Protein AF-A0A8J6YHM0-F1 (afdb_monomer)

Radius of gyration: 18.27 Å; Cα contacts (8 Å, |Δi|>4): 21; chains: 1; bounding box: 41×31×51 Å

Structure (mmCIF, N/CA/C/O backbone):
data_AF-A0A8J6YHM0-F1
#
_entry.id   AF-A0A8J6YHM0-F1
#
loop_
_atom_site.group_PDB
_atom_site.id
_atom_site.type_symbol
_atom_site.label_atom_id
_atom_site.label_alt_id
_atom_site.label_comp_id
_atom_site.label_asym_id
_atom_site.label_entity_id
_atom_site.label_seq_id
_atom_site.pdbx_PDB_ins_code
_atom_site.Cartn_x
_atom_site.Cartn_y
_atom_site.Cartn_z
_atom_site.occupancy
_atom_site.B_iso_or_equiv
_atom_site.auth_seq_id
_atom_site.auth_comp_id
_atom_site.auth_asym_id
_atom_site.auth_atom_id
_atom_site.pdbx_PDB_model_num
ATOM 1 N N . MET A 1 1 ? 18.258 4.981 -10.350 1.00 61.09 1 MET A N 1
ATOM 2 C CA . MET A 1 1 ? 17.495 5.820 -9.394 1.00 61.09 1 MET A CA 1
ATOM 3 C C . MET A 1 1 ? 15.999 5.502 -9.336 1.00 61.09 1 MET A C 1
ATOM 5 O O . MET A 1 1 ? 15.490 5.365 -8.237 1.00 61.09 1 MET A O 1
ATOM 9 N N . LYS A 1 2 ? 15.278 5.325 -10.456 1.00 75.44 2 LYS A N 1
ATOM 10 C CA . LYS A 1 2 ? 13.808 5.125 -10.438 1.00 75.44 2 LYS A CA 1
ATOM 11 C C . LYS A 1 2 ? 13.328 3.885 -9.657 1.00 75.44 2 LYS A C 1
ATOM 13 O O . LYS A 1 2 ? 12.297 3.936 -8.997 1.00 75.44 2 LYS A O 1
ATOM 18 N N . LEU A 1 3 ? 14.101 2.799 -9.697 1.00 80.00 3 LEU A N 1
ATOM 19 C CA . LEU A 1 3 ? 13.772 1.534 -9.035 1.00 80.00 3 LEU A CA 1
ATOM 20 C C . LEU A 1 3 ? 13.832 1.616 -7.502 1.00 80.00 3 LEU A C 1
ATOM 22 O O . LEU A 1 3 ? 12.930 1.139 -6.820 1.00 80.00 3 LEU A O 1
ATOM 26 N N . GLU A 1 4 ? 14.863 2.264 -6.956 1.00 84.94 4 GLU A N 1
ATOM 27 C CA . GLU A 1 4 ? 14.989 2.461 -5.507 1.00 84.94 4 GLU A CA 1
ATOM 28 C C . GLU A 1 4 ? 13.874 3.347 -4.957 1.00 84.94 4 GLU A C 1
ATOM 30 O O . GLU A 1 4 ? 13.311 3.042 -3.911 1.00 84.94 4 GLU A O 1
ATOM 35 N N . THR A 1 5 ? 13.481 4.398 -5.685 1.00 87.81 5 THR A N 1
ATOM 36 C CA . THR A 1 5 ? 12.357 5.253 -5.279 1.00 87.81 5 THR A CA 1
ATOM 37 C C . THR A 1 5 ? 11.049 4.463 -5.183 1.00 87.81 5 THR A C 1
ATOM 39 O O . THR A 1 5 ? 10.282 4.662 -4.240 1.00 87.81 5 THR A O 1
ATOM 42 N N . LEU A 1 6 ? 10.799 3.540 -6.120 1.00 86.00 6 LEU A N 1
ATOM 43 C CA . LEU A 1 6 ? 9.620 2.670 -6.090 1.00 86.00 6 LEU A CA 1
ATOM 44 C C . LEU A 1 6 ? 9.670 1.678 -4.924 1.00 86.00 6 LEU A C 1
ATOM 46 O O . LEU A 1 6 ? 8.663 1.512 -4.242 1.00 86.00 6 LEU A O 1
ATOM 50 N N . LYS A 1 7 ? 10.834 1.080 -4.643 1.00 85.00 7 LYS A N 1
ATOM 51 C CA . LYS A 1 7 ? 11.021 0.170 -3.499 1.00 85.00 7 LYS A CA 1
ATOM 52 C C . LYS A 1 7 ? 10.829 0.882 -2.157 1.00 85.00 7 LYS A C 1
ATOM 54 O O . LYS A 1 7 ? 10.120 0.370 -1.293 1.00 85.00 7 LYS A O 1
ATOM 59 N N . SER A 1 8 ? 11.376 2.087 -1.998 1.00 87.25 8 SER A N 1
ATOM 60 C CA . SER A 1 8 ? 11.157 2.912 -0.802 1.00 87.25 8 SER A CA 1
ATOM 61 C C . SER A 1 8 ? 9.684 3.275 -0.628 1.00 87.25 8 SER A C 1
ATOM 63 O O . SER A 1 8 ? 9.143 3.184 0.473 1.00 87.25 8 SER A O 1
ATOM 65 N N . ARG A 1 9 ? 9.006 3.628 -1.725 1.00 85.88 9 ARG A N 1
ATOM 66 C CA . ARG A 1 9 ? 7.571 3.921 -1.710 1.00 85.88 9 ARG A CA 1
ATOM 67 C C . ARG A 1 9 ? 6.747 2.686 -1.344 1.00 85.88 9 ARG A C 1
ATOM 69 O O . ARG A 1 9 ? 5.873 2.794 -0.493 1.00 85.88 9 ARG A O 1
ATOM 76 N N . LEU A 1 10 ? 7.052 1.522 -1.914 1.00 87.44 10 LEU A N 1
ATOM 77 C CA . LEU A 1 10 ? 6.405 0.251 -1.577 1.00 87.44 10 LEU A CA 1
ATOM 78 C C . LEU A 1 10 ? 6.527 -0.062 -0.079 1.00 87.44 10 LEU A C 1
ATOM 80 O O . LEU A 1 10 ? 5.543 -0.433 0.556 1.00 87.44 10 LEU A O 1
ATOM 84 N N . ASN A 1 11 ? 7.705 0.157 0.508 1.00 87.69 11 ASN A N 1
ATOM 85 C CA . ASN A 1 11 ? 7.935 -0.110 1.925 1.00 87.69 11 ASN A CA 1
ATOM 86 C C . ASN A 1 11 ? 7.067 0.776 2.843 1.00 87.69 11 ASN A C 1
ATOM 88 O O . ASN A 1 11 ? 6.507 0.284 3.822 1.00 87.69 11 ASN A O 1
ATOM 92 N N . LEU A 1 12 ? 6.865 2.050 2.478 1.00 85.69 12 LEU A N 1
ATOM 93 C CA . LEU A 1 12 ? 5.952 2.956 3.191 1.00 85.69 12 LEU A CA 1
ATOM 94 C C . LEU A 1 12 ? 4.501 2.451 3.169 1.00 85.69 12 LEU A C 1
ATOM 96 O O . LEU A 1 12 ? 3.829 2.474 4.201 1.00 85.69 12 LEU A O 1
ATOM 100 N N . TYR A 1 13 ? 4.017 1.967 2.018 1.00 85.12 13 TYR A N 1
ATOM 101 C CA . TYR A 1 13 ? 2.656 1.427 1.910 1.00 85.12 13 TYR A CA 1
ATOM 102 C C . TYR A 1 13 ? 2.488 0.102 2.665 1.00 85.12 13 TYR A C 1
ATOM 104 O O . TYR A 1 13 ? 1.455 -0.100 3.299 1.00 85.12 13 TYR A O 1
ATOM 112 N N . LEU A 1 14 ? 3.506 -0.763 2.681 1.00 84.69 14 LEU A N 1
ATOM 113 C CA . LEU A 1 14 ? 3.494 -1.993 3.483 1.00 84.69 14 LEU A CA 1
ATOM 114 C C . LEU A 1 14 ? 3.472 -1.701 4.988 1.00 84.69 14 LEU A C 1
ATOM 116 O O . LEU A 1 14 ? 2.804 -2.392 5.755 1.00 84.69 14 LEU A O 1
ATOM 120 N N . GLU A 1 15 ? 4.188 -0.671 5.439 1.00 83.12 15 GLU A N 1
ATOM 121 C CA . GLU A 1 15 ? 4.136 -0.244 6.838 1.00 83.12 15 GLU A CA 1
ATOM 122 C C . GLU A 1 15 ? 2.770 0.355 7.200 1.00 83.12 15 GLU A C 1
ATOM 124 O O . GLU A 1 15 ? 2.244 0.076 8.280 1.00 83.12 15 GLU A O 1
ATOM 129 N N . ALA A 1 16 ? 2.166 1.122 6.288 1.00 82.44 16 ALA A N 1
ATOM 130 C CA . ALA A 1 16 ? 0.806 1.623 6.446 1.00 82.44 16 ALA A CA 1
ATOM 131 C C . ALA A 1 16 ? -0.212 0.473 6.528 1.00 82.44 16 ALA A C 1
ATOM 133 O O . ALA A 1 16 ? -1.029 0.465 7.446 1.00 82.44 16 ALA A O 1
ATOM 134 N N . GLU A 1 17 ? -0.127 -0.534 5.651 1.00 82.25 17 GLU A N 1
ATOM 135 C CA . GLU A 1 17 ? -0.985 -1.726 5.707 1.00 82.25 17 GLU A CA 1
ATOM 136 C C . GLU A 1 17 ? -0.843 -2.449 7.053 1.00 82.25 17 GLU A C 1
ATOM 138 O O . GLU A 1 17 ? -1.845 -2.746 7.706 1.00 82.25 17 GLU A O 1
ATOM 143 N N . ARG A 1 18 ? 0.395 -2.652 7.528 1.00 81.81 18 ARG A N 1
ATOM 144 C CA . ARG A 1 18 ? 0.654 -3.251 8.847 1.00 81.81 18 ARG A CA 1
ATOM 145 C C . ARG A 1 18 ? 0.041 -2.442 9.985 1.00 81.81 18 ARG A C 1
ATOM 147 O O . ARG A 1 18 ? -0.539 -3.040 10.882 1.00 81.81 18 ARG A O 1
ATOM 154 N N . LYS A 1 19 ? 0.131 -1.108 9.963 1.00 78.06 19 LYS A N 1
ATOM 155 C CA . LY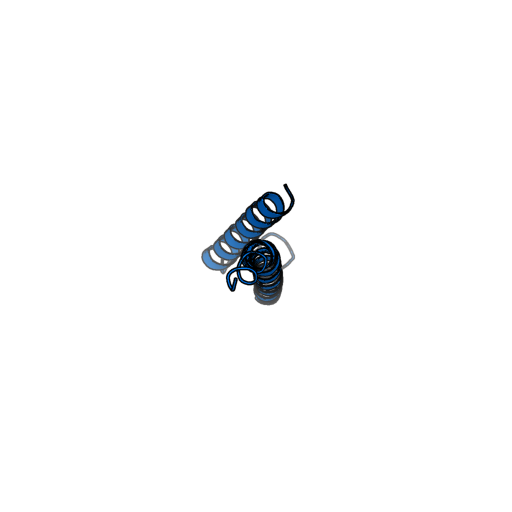S A 1 19 ? -0.484 -0.241 10.987 1.00 78.06 19 LYS A CA 1
ATOM 156 C C . LYS A 1 19 ? -2.010 -0.270 10.933 1.00 78.06 19 LYS A C 1
ATOM 158 O O . LYS A 1 19 ? -2.638 -0.265 11.984 1.00 78.06 19 LYS A O 1
ATOM 163 N N . ILE A 1 20 ? -2.603 -0.350 9.742 1.00 74.94 20 ILE A N 1
ATOM 164 C CA . ILE A 1 20 ? -4.057 -0.489 9.566 1.00 74.94 20 ILE A CA 1
ATOM 165 C C . ILE A 1 20 ? -4.534 -1.850 10.093 1.00 74.94 20 ILE A C 1
ATOM 167 O O . ILE A 1 20 ? -5.552 -1.922 10.776 1.00 74.94 20 ILE A O 1
ATOM 171 N N . LEU A 1 21 ? -3.789 -2.924 9.815 1.00 75.12 21 LEU A N 1
ATOM 172 C CA . LEU A 1 21 ? -4.098 -4.272 10.298 1.00 75.12 21 LEU A CA 1
ATOM 173 C C . LEU A 1 21 ? -3.885 -4.416 11.810 1.00 75.12 21 LEU A C 1
ATOM 175 O O . LEU A 1 21 ? -4.744 -4.964 12.495 1.00 75.12 21 LEU A O 1
ATOM 179 N N . ALA A 1 22 ? -2.775 -3.898 12.341 1.00 75.31 22 ALA A N 1
ATOM 180 C CA . ALA A 1 22 ? -2.481 -3.895 13.775 1.00 75.31 22 ALA A CA 1
ATOM 181 C C . ALA A 1 22 ? -3.417 -2.959 14.556 1.00 75.31 22 ALA A C 1
ATOM 183 O O . ALA A 1 22 ? -3.714 -3.195 15.723 1.00 75.31 22 ALA A O 1
ATOM 184 N N . GLY A 1 23 ? -3.892 -1.901 13.900 1.00 61.75 23 GLY A N 1
ATOM 185 C CA . GLY A 1 23 ? -4.791 -0.893 14.436 1.00 61.75 23 GLY A CA 1
ATOM 186 C C . GLY A 1 23 ? -6.234 -1.066 13.982 1.00 61.75 23 GLY A C 1
ATOM 187 O O . GLY A 1 23 ? -6.913 -0.049 13.855 1.00 61.75 23 GLY A O 1
ATOM 188 N N . GLN A 1 24 ? -6.725 -2.301 13.771 1.00 53.12 24 GLN A N 1
ATOM 189 C CA . GLN A 1 24 ? -8.110 -2.613 13.351 1.00 53.12 24 GLN A CA 1
ATOM 190 C C . GLN A 1 24 ? -9.225 -1.994 14.230 1.00 53.12 24 GLN A C 1
ATOM 192 O O . GLN A 1 24 ? -10.409 -2.224 13.996 1.00 53.12 24 GLN A O 1
ATOM 197 N N . SER A 1 25 ? -8.897 -1.167 15.224 1.00 46.78 25 SER A N 1
ATOM 198 C CA . SER A 1 25 ? -9.831 -0.311 15.952 1.00 46.78 25 SER A CA 1
ATOM 199 C C . SER A 1 25 ? -9.171 0.974 16.475 1.00 46.78 25 SER A C 1
ATOM 201 O O . SER A 1 25 ? -9.331 1.298 17.646 1.00 46.78 25 SER A O 1
ATOM 203 N N . TYR A 1 26 ? -8.406 1.727 15.676 1.00 41.22 26 TYR A N 1
ATOM 204 C CA . TYR A 1 26 ? -8.004 3.078 16.099 1.00 41.22 26 TYR A CA 1
ATOM 205 C C . TYR A 1 26 ? -8.634 4.151 15.213 1.00 41.22 26 TYR A C 1
ATOM 207 O O . TYR A 1 26 ? -8.196 4.417 14.095 1.00 41.22 26 TYR A O 1
ATOM 215 N N . ARG A 1 27 ? -9.697 4.777 15.737 1.00 45.22 27 ARG A N 1
ATOM 216 C CA . ARG A 1 27 ? -10.252 6.023 15.200 1.00 45.22 27 ARG A CA 1
ATOM 217 C C . ARG A 1 27 ? -9.174 7.101 15.277 1.00 45.22 27 ARG A C 1
ATOM 219 O O . ARG A 1 27 ? -8.915 7.649 16.344 1.00 45.22 27 ARG A O 1
ATOM 226 N N . VAL A 1 28 ? -8.555 7.425 14.148 1.00 44.59 28 VAL A N 1
ATOM 227 C CA . VAL A 1 28 ? -7.742 8.638 14.018 1.00 44.59 28 VAL A CA 1
ATOM 228 C C . VAL A 1 28 ? -8.697 9.792 13.682 1.00 44.59 28 VAL A C 1
ATOM 230 O O . VAL A 1 28 ? -8.950 10.101 12.521 1.00 44.59 28 VAL A O 1
ATOM 233 N N . GLY A 1 29 ? -9.291 10.397 14.717 1.00 60.56 29 GLY A N 1
ATOM 234 C CA . GLY A 1 29 ? -10.185 11.562 14.601 1.00 60.56 29 GLY A CA 1
ATOM 235 C C . GLY A 1 29 ? -11.605 11.258 14.084 1.00 60.56 29 GLY A C 1
ATOM 236 O O . GLY A 1 29 ? -12.157 10.194 14.346 1.00 60.56 29 GLY A O 1
ATOM 237 N N . ASN A 1 30 ? -12.206 12.213 13.355 1.00 48.84 30 ASN A N 1
ATOM 238 C CA . ASN A 1 30 ? -13.596 12.169 12.850 1.00 48.84 30 ASN A CA 1
ATOM 239 C C . ASN A 1 30 ? -13.800 11.370 11.545 1.00 48.84 30 ASN A C 1
ATOM 241 O O . ASN A 1 30 ? -14.909 11.341 11.016 1.00 48.84 30 ASN A O 1
ATOM 245 N N . ARG A 1 31 ? -12.755 10.752 10.982 1.00 51.56 31 ARG A N 1
ATOM 246 C CA . ARG A 1 31 ? -12.868 9.899 9.789 1.00 51.56 31 ARG A CA 1
ATOM 247 C C . ARG A 1 31 ? -12.523 8.480 10.208 1.00 51.56 31 ARG A C 1
ATOM 249 O O . ARG A 1 31 ? -11.365 8.180 10.481 1.00 51.56 31 ARG A O 1
ATOM 256 N N . GLU A 1 32 ? -13.530 7.616 10.304 1.00 51.97 32 GLU A N 1
ATOM 257 C CA . GLU A 1 32 ? -13.296 6.189 10.511 1.00 51.97 32 GLU A CA 1
ATOM 258 C C . GLU A 1 32 ? -12.421 5.671 9.3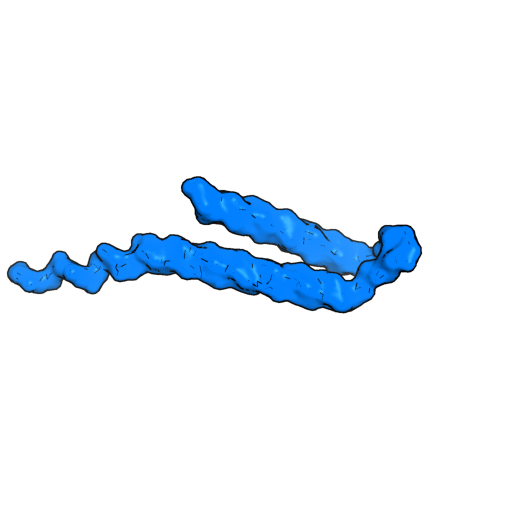69 1.00 51.97 32 GLU A C 1
ATOM 260 O O . GLU A 1 32 ? -12.777 5.771 8.193 1.00 51.97 32 GLU A O 1
ATOM 265 N N . LEU A 1 33 ? -11.246 5.140 9.709 1.00 50.59 33 LEU A N 1
ATOM 266 C CA . LEU A 1 33 ? -10.370 4.475 8.755 1.00 50.59 33 LEU A CA 1
ATOM 267 C C . LEU A 1 33 ? -10.991 3.104 8.436 1.00 50.59 33 LEU A C 1
ATOM 269 O O . LEU A 1 33 ? -10.570 2.061 8.921 1.00 50.59 33 LEU A O 1
ATOM 273 N N . THR A 1 34 ? -12.085 3.119 7.676 1.00 56.28 34 THR A N 1
ATOM 274 C CA . THR A 1 34 ? -12.836 1.927 7.269 1.00 56.28 34 THR A CA 1
ATOM 275 C C . THR A 1 34 ? -12.059 1.090 6.254 1.00 56.28 34 THR A C 1
ATOM 277 O O . THR A 1 34 ? -11.198 1.607 5.540 1.00 56.28 34 THR A O 1
ATOM 280 N N . ARG A 1 35 ? -12.453 -0.187 6.129 1.00 55.41 35 ARG A N 1
ATOM 281 C CA . ARG A 1 35 ? -12.028 -1.211 5.144 1.00 55.41 35 ARG A CA 1
ATOM 282 C C . ARG A 1 35 ? -11.776 -0.697 3.711 1.00 55.41 35 ARG A C 1
ATOM 284 O O . ARG A 1 35 ? -10.962 -1.277 2.995 1.00 55.41 35 ARG A O 1
ATOM 291 N N . ALA A 1 36 ? -12.438 0.390 3.307 1.00 58.72 36 ALA A N 1
ATOM 292 C CA . ALA A 1 36 ? -12.195 1.097 2.049 1.00 58.72 36 ALA A CA 1
ATOM 293 C C . ALA A 1 36 ? -10.724 1.540 1.884 1.00 58.72 36 ALA A C 1
ATOM 295 O O . ALA A 1 36 ? -10.125 1.264 0.850 1.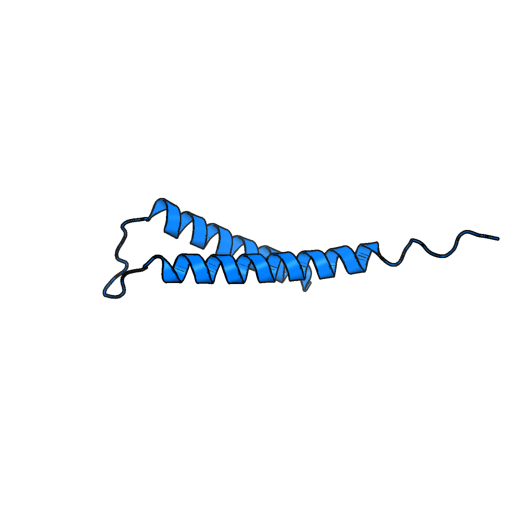00 58.72 36 ALA A O 1
ATOM 296 N N . ASN A 1 37 ? -10.096 2.094 2.930 1.00 68.25 37 ASN A N 1
ATOM 297 C CA . ASN A 1 37 ? -8.697 2.545 2.871 1.00 68.25 37 ASN A CA 1
ATOM 298 C C . ASN A 1 37 ? -7.710 1.376 2.717 1.00 68.25 37 ASN A C 1
ATOM 300 O O . ASN A 1 37 ? -6.698 1.505 2.039 1.00 68.25 37 ASN A O 1
ATOM 304 N N . LEU A 1 38 ? -8.005 0.211 3.311 1.00 76.00 38 LEU A N 1
ATOM 305 C CA . LEU A 1 38 ? -7.162 -0.982 3.158 1.00 76.00 38 LEU A CA 1
ATOM 306 C C . LEU A 1 38 ? -7.166 -1.484 1.705 1.00 76.00 38 LEU A C 1
ATOM 308 O O . LEU A 1 38 ? -6.140 -1.927 1.197 1.00 76.00 38 LEU A O 1
ATOM 312 N N . SER A 1 39 ? -8.319 -1.393 1.039 1.00 81.00 39 SER A N 1
ATOM 313 C CA . SER A 1 39 ? -8.466 -1.802 -0.363 1.00 81.00 39 SER A CA 1
ATOM 314 C C . SER A 1 39 ? -7.684 -0.871 -1.295 1.00 81.00 39 SER A C 1
ATOM 316 O O . SER A 1 39 ? -7.002 -1.346 -2.199 1.00 81.00 39 SER A O 1
ATOM 318 N N . GLU A 1 40 ? -7.703 0.439 -1.030 1.00 81.81 40 GLU A N 1
ATOM 319 C CA . GLU A 1 40 ? -6.894 1.420 -1.765 1.00 81.81 40 GLU A CA 1
ATOM 320 C C . GLU A 1 40 ? -5.387 1.209 -1.556 1.00 81.81 40 GLU A C 1
ATOM 322 O O . GLU A 1 40 ? -4.626 1.213 -2.523 1.00 81.81 40 GLU A O 1
ATOM 327 N N . VAL A 1 41 ? -4.945 0.966 -0.316 1.00 83.00 41 VAL A N 1
ATOM 328 C CA . VAL A 1 41 ? -3.528 0.696 -0.009 1.00 83.00 41 VAL A CA 1
ATOM 329 C C . VAL A 1 41 ? -3.029 -0.542 -0.756 1.00 83.00 41 VAL A C 1
ATOM 331 O O . VAL A 1 41 ? -1.954 -0.493 -1.354 1.00 83.00 41 VAL A O 1
ATOM 334 N N . ARG A 1 42 ? -3.822 -1.619 -0.794 1.00 85.25 42 ARG A N 1
ATOM 335 C CA . ARG A 1 42 ? -3.493 -2.834 -1.556 1.00 85.25 42 ARG A CA 1
ATOM 336 C C . ARG A 1 42 ? -3.406 -2.584 -3.056 1.00 85.25 42 ARG A C 1
ATOM 338 O O . ARG A 1 42 ? -2.423 -2.9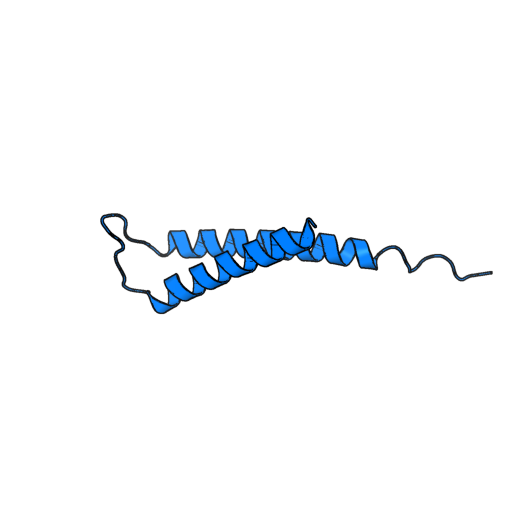81 -3.667 1.00 85.25 42 ARG A O 1
ATOM 345 N N . ALA A 1 43 ? -4.361 -1.852 -3.628 1.00 88.75 43 ALA A N 1
ATOM 346 C CA . ALA A 1 43 ? -4.331 -1.515 -5.051 1.00 88.75 43 ALA A CA 1
ATOM 347 C C . ALA A 1 43 ? -3.066 -0.724 -5.438 1.00 88.75 43 ALA A C 1
ATOM 349 O O . ALA A 1 43 ? -2.477 -0.953 -6.495 1.00 88.75 43 ALA A O 1
ATOM 350 N N . VAL A 1 44 ? -2.611 0.190 -4.571 1.00 87.56 44 VAL A N 1
ATOM 351 C CA . VAL A 1 44 ? -1.362 0.933 -4.794 1.00 87.56 44 VAL A CA 1
ATOM 352 C C . VAL A 1 44 ? -0.134 0.027 -4.660 1.00 87.56 44 VAL A C 1
ATOM 354 O O . VAL A 1 44 ? 0.794 0.161 -5.457 1.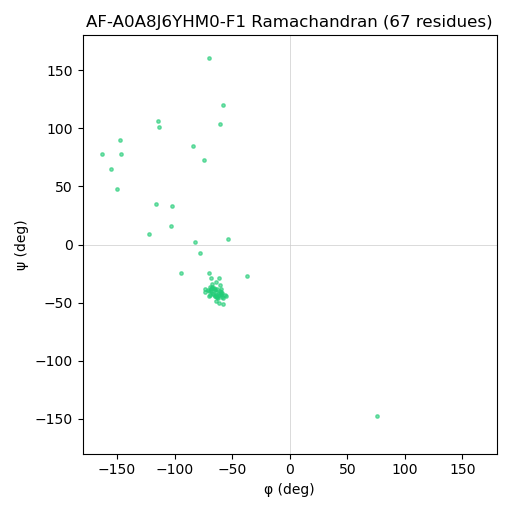00 87.56 44 VAL A O 1
ATOM 357 N N . ILE A 1 45 ? -0.119 -0.891 -3.688 1.00 89.38 45 ILE A N 1
ATOM 358 C CA . ILE A 1 45 ? 0.951 -1.888 -3.522 1.00 89.38 45 ILE A CA 1
ATOM 359 C C . ILE A 1 45 ? 1.084 -2.740 -4.785 1.00 89.38 45 ILE A C 1
ATOM 361 O O . ILE A 1 45 ? 2.180 -2.805 -5.340 1.00 89.38 45 ILE A O 1
ATOM 365 N N . ASP A 1 46 ? -0.017 -3.304 -5.280 1.00 89.88 46 ASP A N 1
ATOM 366 C CA . ASP A 1 46 ? -0.020 -4.150 -6.478 1.00 89.88 46 ASP A CA 1
ATOM 367 C C . ASP A 1 46 ? 0.527 -3.383 -7.691 1.00 89.88 46 ASP A C 1
ATOM 369 O O . ASP A 1 46 ? 1.430 -3.854 -8.383 1.00 89.88 46 ASP A O 1
ATOM 373 N N . GLY A 1 47 ? 0.082 -2.137 -7.891 1.00 89.38 47 GLY A N 1
ATOM 374 C CA . GLY A 1 47 ? 0.585 -1.288 -8.972 1.00 89.38 47 GLY A CA 1
ATOM 375 C C . GLY A 1 47 ? 2.074 -0.933 -8.851 1.00 89.38 47 GLY A C 1
ATOM 376 O O . GLY A 1 47 ? 2.754 -0.768 -9.867 1.00 89.38 47 GLY A O 1
ATOM 377 N N . LEU A 1 48 ? 2.605 -0.799 -7.632 1.00 88.06 48 LEU A N 1
ATOM 378 C CA . LEU A 1 48 ? 4.034 -0.567 -7.400 1.00 88.06 48 LEU A CA 1
ATOM 379 C C . LEU A 1 48 ? 4.855 -1.833 -7.655 1.00 88.06 48 LEU A C 1
ATOM 381 O O . LEU A 1 48 ? 5.916 -1.736 -8.270 1.00 88.06 48 LEU A O 1
ATOM 385 N N . VAL A 1 49 ? 4.364 -2.999 -7.226 1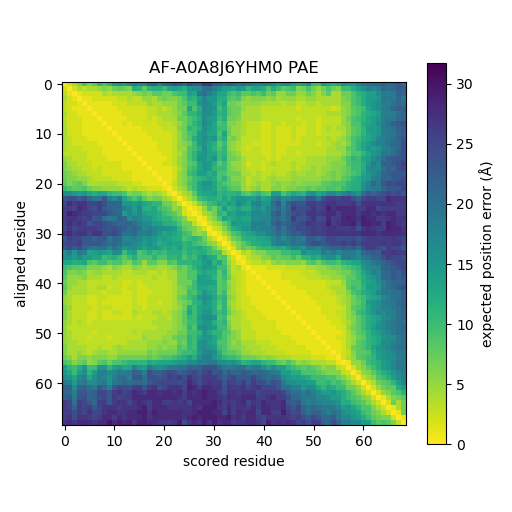.00 87.44 49 VAL A N 1
ATOM 386 C CA . VAL A 1 49 ? 5.006 -4.298 -7.468 1.00 87.44 49 VAL A CA 1
ATOM 387 C C . VAL A 1 49 ? 5.098 -4.563 -8.965 1.00 87.44 49 VAL A C 1
ATOM 389 O O . VAL A 1 49 ? 6.201 -4.765 -9.460 1.00 87.44 49 VAL A O 1
ATOM 392 N N . THR A 1 50 ? 3.998 -4.426 -9.711 1.00 88.81 50 THR A N 1
ATOM 393 C CA . THR A 1 50 ? 4.007 -4.610 -11.170 1.00 88.81 50 THR A CA 1
ATOM 394 C C . THR A 1 50 ? 4.982 -3.658 -11.867 1.00 88.81 50 THR A C 1
ATOM 396 O O . THR A 1 50 ? 5.716 -4.067 -12.762 1.00 88.81 50 THR A O 1
ATOM 399 N N . GLN A 1 51 ? 5.048 -2.387 -11.453 1.00 86.88 51 GLN A N 1
ATOM 400 C CA . GLN A 1 51 ? 6.017 -1.440 -12.020 1.00 86.88 51 GLN A CA 1
ATOM 401 C C . GLN A 1 51 ? 7.464 -1.844 -11.727 1.00 86.88 51 GLN A C 1
ATOM 403 O O . GLN A 1 51 ? 8.316 -1.723 -12.609 1.00 86.88 51 GLN A O 1
ATOM 408 N N . ILE A 1 52 ? 7.753 -2.311 -10.509 1.00 86.62 52 ILE A N 1
ATOM 409 C CA . ILE A 1 52 ? 9.081 -2.807 -10.138 1.00 86.62 52 ILE A CA 1
ATOM 410 C C . ILE A 1 52 ? 9.416 -4.047 -10.966 1.00 86.62 52 ILE A C 1
ATOM 412 O O . ILE A 1 52 ? 10.475 -4.070 -11.577 1.00 86.62 52 ILE A O 1
ATOM 416 N N . GLU A 1 53 ? 8.513 -5.020 -11.063 1.00 85.88 53 GLU A N 1
ATOM 417 C CA . GLU A 1 53 ? 8.700 -6.240 -11.855 1.00 85.88 53 GLU A CA 1
ATOM 418 C C . GLU A 1 53 ? 8.922 -5.942 -13.338 1.00 85.88 53 GLU A C 1
ATOM 420 O O . GLU A 1 53 ? 9.808 -6.528 -13.951 1.00 85.88 53 GLU A O 1
ATOM 425 N N . MET A 1 54 ? 8.186 -4.992 -13.919 1.00 83.88 54 MET A N 1
ATOM 42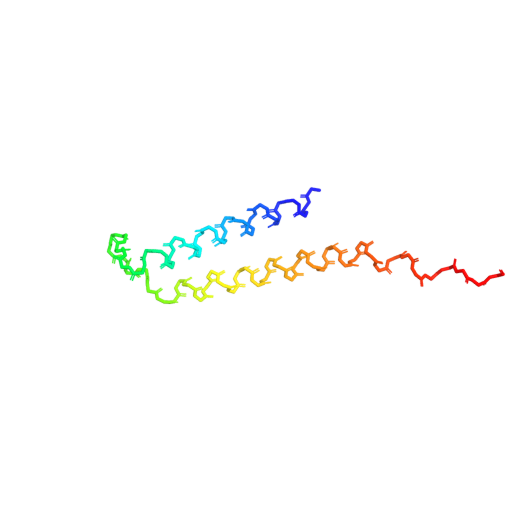6 C CA . MET A 1 54 ? 8.421 -4.542 -15.293 1.00 83.88 54 MET A CA 1
ATOM 427 C C . MET A 1 54 ? 9.808 -3.910 -15.444 1.00 83.88 54 MET A C 1
ATOM 429 O O . MET A 1 54 ? 10.528 -4.221 -16.388 1.00 83.88 54 MET A O 1
ATOM 433 N N . LEU A 1 55 ? 10.218 -3.048 -14.512 1.00 82.38 55 LEU A N 1
ATOM 434 C CA . LEU A 1 55 ? 11.537 -2.412 -14.544 1.00 82.38 55 LEU A CA 1
ATOM 435 C C . LEU A 1 55 ? 12.684 -3.415 -14.317 1.00 82.38 55 LEU A C 1
ATOM 437 O O . LEU A 1 55 ? 13.729 -3.289 -14.952 1.00 82.38 55 LEU A O 1
ATOM 441 N N . GLU A 1 56 ? 12.503 -4.412 -13.447 1.00 80.31 56 GLU A N 1
ATOM 442 C CA . GLU A 1 56 ? 13.478 -5.487 -13.204 1.00 80.31 56 GLU A CA 1
ATOM 443 C C . GLU A 1 56 ? 13.510 -6.498 -14.363 1.00 80.31 56 GLU A C 1
ATOM 445 O O . GLU A 1 56 ? 14.582 -6.953 -14.765 1.00 80.31 56 GLU A O 1
ATOM 450 N N . GLY A 1 57 ? 12.350 -6.814 -14.942 1.00 69.31 57 GLY A N 1
ATOM 451 C CA . GLY A 1 57 ? 12.176 -7.740 -16.061 1.00 69.31 57 GLY A CA 1
ATOM 452 C C . GLY A 1 57 ? 12.707 -7.196 -17.386 1.00 69.31 57 GLY 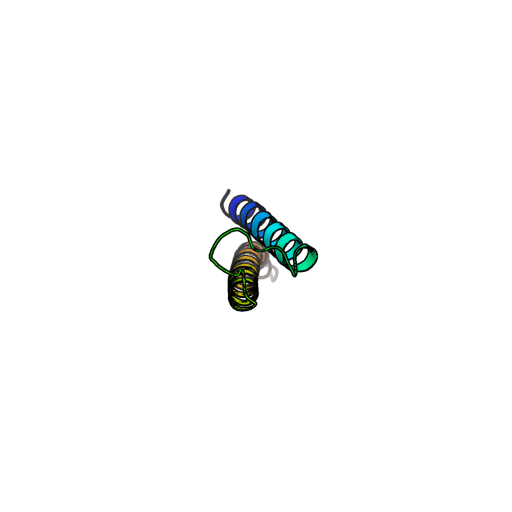A C 1
ATOM 453 O O . GLY A 1 57 ? 13.378 -7.923 -18.117 1.00 69.31 57 GLY A O 1
ATOM 454 N N . VAL A 1 58 ? 12.523 -5.901 -17.666 1.00 59.19 58 VAL A N 1
ATOM 455 C CA . VAL A 1 58 ? 13.150 -5.221 -18.819 1.00 59.19 58 VAL A CA 1
ATOM 456 C C . VAL A 1 58 ? 14.683 -5.248 -18.717 1.00 59.19 58 VAL A C 1
ATOM 458 O O . VAL A 1 58 ? 15.370 -5.321 -19.735 1.00 59.19 58 VAL A O 1
ATOM 461 N N . GLY A 1 59 ? 15.237 -5.279 -17.501 1.00 53.12 59 GLY A N 1
ATOM 462 C CA . GLY A 1 59 ? 16.670 -5.500 -17.278 1.00 53.12 59 GLY A CA 1
ATOM 463 C C . GLY A 1 59 ? 17.143 -6.928 -17.586 1.00 53.12 59 GLY A C 1
ATOM 464 O O . GLY A 1 59 ? 18.314 -7.125 -17.898 1.00 53.12 59 GLY A O 1
ATOM 465 N N . ARG A 1 60 ? 16.246 -7.924 -17.533 1.00 52.09 60 ARG A N 1
ATOM 466 C CA . ARG A 1 60 ? 16.545 -9.347 -17.785 1.00 52.09 60 ARG A CA 1
ATOM 467 C C . ARG A 1 60 ? 16.280 -9.796 -19.226 1.00 52.09 60 ARG A C 1
ATOM 469 O O . ARG A 1 60 ? 16.899 -10.755 -19.672 1.00 52.09 60 ARG A O 1
ATOM 476 N N . GLY A 1 61 ? 15.395 -9.114 -19.953 1.00 48.19 61 GLY A N 1
ATOM 477 C CA . GLY A 1 61 ? 14.945 -9.511 -21.294 1.00 48.19 61 GLY A CA 1
ATOM 478 C C . GLY A 1 61 ? 15.899 -9.208 -22.458 1.00 48.19 61 GLY A C 1
ATOM 479 O O . GLY A 1 61 ? 15.634 -9.656 -23.564 1.00 48.19 61 GLY A O 1
ATOM 480 N N . ASN A 1 62 ? 17.004 -8.487 -22.240 1.00 50.38 62 ASN A N 1
ATOM 481 C CA . ASN A 1 62 ? 17.895 -8.028 -23.321 1.00 50.38 62 ASN A CA 1
ATOM 482 C C . ASN A 1 62 ? 19.205 -8.834 -23.479 1.00 50.38 62 ASN A C 1
ATOM 484 O O . ASN A 1 62 ? 20.130 -8.351 -24.124 1.00 50.38 62 ASN A O 1
ATOM 488 N N . ILE A 1 63 ? 19.328 -10.038 -22.899 1.00 51.03 63 ILE A N 1
ATOM 489 C CA . ILE A 1 63 ? 20.573 -10.844 -22.976 1.00 51.03 63 ILE A CA 1
ATOM 490 C C . ILE A 1 63 ? 20.412 -12.243 -23.593 1.00 51.03 63 ILE A C 1
ATOM 492 O O . ILE A 1 63 ? 21.346 -13.037 -23.537 1.00 51.03 63 ILE A O 1
ATOM 496 N N . ALA A 1 64 ? 19.259 -12.570 -24.180 1.00 53.16 64 ALA A N 1
ATOM 497 C CA . ALA A 1 64 ? 18.971 -13.924 -24.666 1.00 53.16 64 ALA A CA 1
ATOM 498 C C . ALA A 1 64 ? 18.779 -14.016 -26.190 1.00 53.16 64 ALA A C 1
ATOM 500 O O . ALA A 1 64 ? 17.970 -14.815 -26.643 1.00 53.16 64 ALA A O 1
ATOM 501 N N . GLU A 1 65 ? 19.498 -13.224 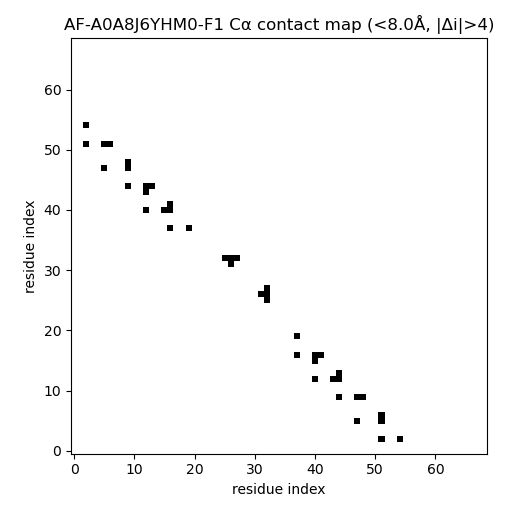-26.993 1.00 51.94 65 GLU A N 1
ATOM 502 C CA . GLU A 1 65 ? 19.459 -13.387 -28.455 1.00 51.94 65 GLU A CA 1
ATOM 503 C C . GLU A 1 65 ? 20.726 -12.868 -29.153 1.00 51.94 65 GLU A C 1
ATOM 505 O O . GLU A 1 65 ? 20.635 -11.911 -29.895 1.00 51.94 65 GLU A O 1
ATOM 510 N N . VAL A 1 66 ? 21.909 -13.458 -28.921 1.00 55.66 66 VAL A N 1
ATOM 511 C CA . VAL A 1 66 ? 22.987 -13.569 -29.940 1.00 55.66 66 VAL A CA 1
ATOM 512 C C . VAL A 1 66 ? 24.001 -14.637 -29.485 1.00 55.66 66 VAL A C 1
ATOM 514 O O . VAL A 1 66 ? 25.073 -14.299 -28.998 1.00 55.66 66 VAL A O 1
ATOM 517 N N . VAL A 1 67 ? 23.703 -15.932 -29.626 1.00 53.12 67 VAL A N 1
ATOM 518 C CA . VAL A 1 67 ? 24.758 -16.968 -29.724 1.00 53.12 67 VAL A CA 1
ATOM 519 C C . VAL A 1 67 ? 24.271 -18.077 -30.654 1.00 53.12 67 VAL A C 1
ATOM 521 O O . VAL A 1 67 ? 23.826 -19.125 -30.205 1.00 53.12 67 VAL A O 1
ATOM 524 N N . PHE A 1 68 ? 24.334 -17.822 -31.957 1.00 48.44 68 PHE A N 1
ATOM 525 C CA . PHE A 1 68 ? 24.402 -18.861 -32.984 1.00 48.44 68 PHE A CA 1
ATOM 526 C C . PHE A 1 68 ? 25.249 -18.315 -34.141 1.00 48.44 68 PHE A C 1
ATOM 528 O O . PHE A 1 68 ? 24.716 -17.681 -35.048 1.00 48.44 68 PHE A O 1
ATOM 535 N N . THR A 1 69 ? 26.562 -18.544 -34.063 1.00 52.50 69 THR A N 1
ATOM 536 C CA . THR A 1 69 ? 27.508 -18.537 -35.191 1.00 52.50 69 THR A CA 1
ATOM 537 C C . THR A 1 69 ? 28.527 -19.638 -34.949 1.00 52.50 69 THR A C 1
ATOM 539 O O . THR A 1 69 ? 28.975 -19.753 -33.785 1.00 52.50 69 THR A O 1
#

Nearest PDB structures (foldseek):
  6jqa-assembly1_D  TM=7.774E-01  e=4.801E+00  Onion yellows phytoplasma OY-W
  6w1q-assembly1_z  TM=7.182E-01  e=9.267E+00  Thermosynechococcus vestitus BP-1

Foldseek 3Di:
DVLVVLVVVLVVLVVVLVCCVVCVPDPPPPDPPDPVVNVVSVVVNVVSVVVNCVVVVVVVPPPPPDDDD

Solvent-accessible surface area (backbone atoms only — not comparable to full-atom values): 4289 Å² total; per-residue (Å²): 114,73,65,60,55,49,53,56,50,45,51,54,50,54,52,48,51,49,50,51,64,76,39,78,82,60,69,69,71,95,52,73,79,46,74,67,57,58,54,52,50,49,56,52,46,53,57,46,50,53,52,46,49,50,59,55,44,61,70,62,68,81,77,85,84,87,88,88,131

Sequence (69 aa):
MKLETLKSRLNLYLEAERKILAGQSYRVGNRELTRANLSEVRAVIDGLVTQIEMLEGVGRGNIAEVVFT

pLDDT: mean 71.19, std 15.88, range [41.22, 89.88]

Mean predicted aligned error: 11.32 Å

Secondary structure (DSSP, 8-state):
-HHHHHHHHHHHHHHHHHHHHHTTT---TTS---HHHHHHHHHHHHHHHHHHHHHHHHHHTTSSS----